Protein AF-A0A3M4A767-F1 (afdb_monomer_lite)

Foldseek 3Di:
DDDDDPVRVVVVVVVVCVVVVLVVVLVVLVVVCVVPDDPVRLVVLVVVLVVLVVQLVVLVVQLVPDDQQDDPPDDLVRCCVPPNPVVSCVSCVSNVVSVVSNVVSVVVSVVSCVVCVSSVVSVVSVVVVVVVVVD

pLDDT: mean 88.37, std 11.32, range [34.31, 97.81]

Sequence (135 aa):
MTEKTKDERAGELRKTIESIEIPLTAIALLGLLDEFYSKDERKALYNDHGVLCRLSKKAHEKLMSTTATVDPNLSWDARERKYGKEAATEHMRPHMEALEEMKTADLKLTEFERDHPLINRILRMKLAVGKLDYE

Organism: NCBI:txid237306

Structure (mmCIF, N/CA/C/O backbone):
data_AF-A0A3M4A767-F1
#
_entry.id   AF-A0A3M4A767-F1
#
loop_
_atom_site.group_PDB
_atom_site.id
_atom_site.type_symbol
_atom_site.label_atom_id
_atom_site.label_alt_id
_atom_site.label_comp_id
_atom_site.label_asym_id
_atom_site.label_entity_id
_atom_site.label_seq_id
_atom_site.pdbx_PDB_ins_code
_atom_site.Cartn_x
_atom_site.Cartn_y
_atom_site.Cartn_z
_atom_site.occupancy
_atom_site.B_iso_or_equiv
_atom_site.auth_seq_id
_atom_site.auth_comp_id
_atom_site.auth_asym_id
_atom_site.auth_atom_id
_atom_site.pdbx_PDB_model_num
ATOM 1 N N . MET A 1 1 ? 14.531 12.566 47.457 1.00 49.84 1 MET A N 1
ATOM 2 C CA . MET A 1 1 ? 13.530 12.514 46.373 1.00 49.84 1 MET A CA 1
ATOM 3 C C . MET A 1 1 ? 13.459 13.894 45.755 1.00 49.84 1 MET A C 1
ATOM 5 O O . MET A 1 1 ? 12.953 14.801 46.397 1.00 49.84 1 MET A O 1
ATOM 9 N N . THR A 1 2 ? 14.054 14.081 44.584 1.00 59.38 2 THR A N 1
ATOM 10 C CA . THR A 1 2 ? 13.909 15.313 43.803 1.00 59.38 2 THR A CA 1
ATOM 11 C C . THR A 1 2 ? 12.470 15.403 43.308 1.00 59.38 2 THR A C 1
ATOM 13 O O . THR A 1 2 ? 11.952 14.450 42.725 1.00 59.38 2 THR A O 1
ATOM 16 N N . GLU A 1 3 ? 11.792 16.513 43.594 1.00 71.25 3 GLU A N 1
ATOM 17 C CA . GLU A 1 3 ? 10.481 16.772 43.009 1.00 71.25 3 GLU A CA 1
ATOM 18 C C . GLU A 1 3 ? 10.625 16.923 41.498 1.00 71.25 3 GLU A C 1
ATOM 20 O O . GLU A 1 3 ? 11.428 17.725 41.024 1.00 71.25 3 GLU A O 1
ATOM 25 N N . LYS A 1 4 ? 9.818 16.165 40.751 1.00 74.12 4 LYS A N 1
ATOM 26 C CA . LYS A 1 4 ? 9.738 16.310 39.299 1.00 74.12 4 LYS A CA 1
ATOM 27 C C . LYS A 1 4 ? 9.325 17.728 38.934 1.00 74.12 4 LYS A C 1
ATOM 29 O O . LYS A 1 4 ? 8.369 18.258 39.522 1.00 74.12 4 LYS A O 1
ATOM 34 N N . THR A 1 5 ? 9.998 18.293 37.941 1.00 85.62 5 THR A N 1
ATOM 35 C CA . THR A 1 5 ? 9.654 19.588 37.354 1.00 85.62 5 THR A CA 1
ATOM 36 C C . THR A 1 5 ? 8.264 19.532 36.712 1.00 85.62 5 THR A C 1
ATOM 38 O O . THR A 1 5 ? 7.716 18.459 36.440 1.00 85.62 5 THR A O 1
ATOM 41 N N . LYS A 1 6 ? 7.649 20.696 36.472 1.00 84.62 6 LYS A N 1
ATOM 42 C CA . LYS A 1 6 ? 6.343 20.758 35.793 1.00 84.62 6 LYS A CA 1
ATOM 43 C C . LYS A 1 6 ? 6.385 20.100 34.410 1.00 84.62 6 LYS A C 1
ATOM 45 O O . LYS A 1 6 ? 5.426 19.423 34.051 1.00 84.62 6 LYS A O 1
ATOM 50 N N . ASP A 1 7 ? 7.498 20.242 33.695 1.00 85.19 7 ASP A N 1
ATOM 51 C CA . ASP A 1 7 ? 7.682 19.673 32.358 1.00 85.19 7 ASP A CA 1
ATOM 52 C C . ASP A 1 7 ? 7.804 18.146 32.396 1.00 85.19 7 ASP A C 1
ATOM 54 O O . ASP A 1 7 ? 7.179 17.460 31.589 1.00 85.19 7 ASP A O 1
ATOM 58 N N . GLU A 1 8 ? 8.511 17.592 33.384 1.00 85.44 8 GLU A N 1
ATOM 59 C CA . GLU A 1 8 ? 8.588 16.138 33.593 1.00 85.44 8 GLU A CA 1
ATOM 60 C C . GLU A 1 8 ? 7.212 15.541 33.918 1.00 85.44 8 GLU A C 1
ATOM 62 O O . GLU A 1 8 ? 6.819 14.528 33.337 1.00 85.44 8 GLU A O 1
ATOM 67 N N . ARG A 1 9 ? 6.432 16.199 34.788 1.00 86.38 9 ARG A N 1
ATOM 68 C CA . ARG A 1 9 ? 5.058 15.769 35.108 1.00 86.38 9 ARG A CA 1
ATOM 69 C C . ARG A 1 9 ? 4.134 15.862 33.890 1.00 86.38 9 ARG A C 1
ATOM 71 O O . ARG A 1 9 ? 3.314 14.972 33.680 1.00 86.38 9 ARG A O 1
ATOM 78 N N . ALA A 1 10 ? 4.264 16.915 33.082 1.00 86.88 10 ALA A N 1
ATOM 79 C CA . ALA A 1 10 ? 3.493 17.072 31.851 1.00 86.88 10 ALA A CA 1
ATOM 80 C C . ALA A 1 10 ? 3.850 15.997 30.808 1.00 86.88 10 ALA A C 1
ATOM 82 O O . ALA A 1 10 ? 2.957 15.482 30.135 1.00 86.88 10 ALA A O 1
ATOM 83 N N . GLY A 1 11 ? 5.130 15.629 30.702 1.00 88.19 11 GLY A N 1
ATOM 84 C CA . GLY A 1 11 ? 5.593 14.544 29.837 1.00 88.19 11 GLY A CA 1
ATOM 85 C C . GLY A 1 11 ? 5.033 13.179 30.246 1.00 88.19 11 GLY A C 1
ATOM 86 O O . GLY A 1 11 ? 4.554 12.431 29.397 1.00 88.19 11 GLY A O 1
ATOM 87 N N . GLU A 1 12 ? 5.017 12.869 31.542 1.00 88.19 12 GLU A N 1
ATOM 88 C CA . GLU A 1 12 ? 4.431 11.621 32.058 1.00 88.19 12 GLU A CA 1
ATOM 89 C C . GLU A 1 12 ? 2.919 11.548 31.858 1.00 88.19 12 GLU A C 1
ATOM 91 O O . GLU A 1 12 ? 2.389 10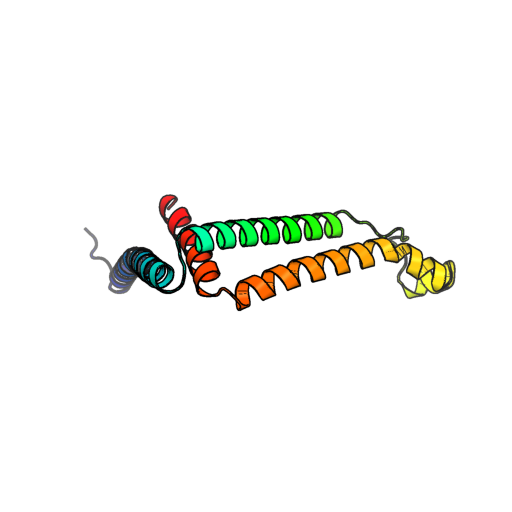.499 31.482 1.00 88.19 12 GLU A O 1
ATOM 96 N N . LEU A 1 13 ? 2.223 12.670 32.055 1.00 88.81 13 LEU A N 1
ATOM 97 C CA . LEU A 1 13 ? 0.791 12.747 31.797 1.00 88.81 13 LEU A CA 1
ATOM 98 C C . LEU A 1 13 ? 0.484 12.487 30.316 1.00 88.81 13 LEU A C 1
ATOM 100 O O . LEU A 1 13 ? -0.416 11.709 30.015 1.00 88.81 13 LEU A O 1
ATOM 104 N N . ARG A 1 14 ? 1.258 13.077 29.394 1.00 88.00 14 ARG A N 1
ATOM 105 C CA . ARG A 1 14 ? 1.111 12.829 27.949 1.00 88.00 14 ARG A CA 1
ATOM 106 C C . ARG A 1 14 ? 1.319 11.363 27.596 1.00 88.00 14 ARG A C 1
ATOM 108 O O . ARG A 1 14 ? 0.447 10.789 26.960 1.00 88.00 14 ARG A O 1
ATOM 115 N N . LYS A 1 15 ? 2.393 10.741 28.090 1.00 86.50 15 LYS A N 1
ATOM 116 C CA . LYS A 1 15 ? 2.646 9.306 27.872 1.00 86.50 15 LYS A CA 1
ATOM 117 C C . LYS A 1 15 ? 1.498 8.431 28.376 1.00 86.50 15 LYS A C 1
ATOM 119 O O . LYS A 1 15 ? 1.130 7.459 27.729 1.00 86.50 15 LYS A O 1
ATOM 124 N N . THR A 1 16 ? 0.923 8.785 29.525 1.00 86.94 16 THR A N 1
ATOM 125 C CA . THR A 1 16 ? -0.217 8.057 30.103 1.00 86.94 16 THR A CA 1
ATOM 126 C C . THR A 1 16 ? -1.488 8.235 29.269 1.00 86.94 16 THR A C 1
ATOM 128 O O . THR A 1 16 ? -2.276 7.307 29.137 1.00 86.94 16 THR A O 1
ATOM 131 N N . ILE A 1 17 ? -1.704 9.418 28.694 1.00 87.12 17 ILE A N 1
ATOM 132 C CA . ILE A 1 17 ? -2.827 9.659 27.780 1.00 87.12 17 ILE A CA 1
ATOM 133 C C . ILE A 1 17 ? -2.633 8.853 26.491 1.00 87.12 17 ILE A C 1
ATOM 135 O O . ILE A 1 17 ? -3.543 8.133 26.088 1.00 87.12 17 ILE A O 1
ATOM 139 N N . GLU A 1 18 ? -1.444 8.910 25.893 1.00 82.75 18 GLU A N 1
ATOM 140 C CA . GLU A 1 18 ? -1.107 8.195 24.655 1.00 82.75 18 GLU A CA 1
ATOM 141 C C . GLU A 1 18 ? -1.249 6.670 24.814 1.00 82.75 18 GLU A C 1
ATOM 143 O O . GLU A 1 18 ? -1.784 6.003 23.924 1.00 82.75 18 GLU A O 1
ATOM 148 N N . SER A 1 19 ? -0.855 6.116 25.969 1.00 83.38 19 SER A N 1
ATOM 149 C CA . SER A 1 19 ? -0.974 4.677 26.247 1.00 83.38 19 SER A CA 1
ATOM 150 C C . SER A 1 19 ? -2.423 4.190 26.365 1.00 83.38 19 SER A C 1
ATOM 152 O O . SER A 1 19 ? -2.689 3.010 26.143 1.00 83.38 19 SER A O 1
ATOM 154 N N . ILE A 1 20 ? -3.369 5.082 26.670 1.00 86.81 20 ILE A N 1
ATOM 155 C CA . ILE A 1 20 ? -4.804 4.774 26.764 1.00 86.81 20 ILE A CA 1
ATOM 156 C C . ILE A 1 20 ? -5.522 5.085 25.442 1.00 86.81 20 ILE A C 1
ATOM 158 O O . ILE A 1 20 ? -6.420 4.347 25.027 1.00 86.81 20 ILE A O 1
ATOM 162 N N . GLU A 1 21 ? -5.125 6.158 24.759 1.00 87.31 21 GLU A N 1
ATOM 163 C CA . GLU A 1 21 ? -5.745 6.626 23.518 1.00 87.31 21 GLU A CA 1
ATOM 164 C C . GLU A 1 21 ? -5.671 5.575 22.403 1.00 87.31 21 GLU A C 1
ATOM 166 O O . GLU A 1 21 ? -6.673 5.316 21.727 1.00 87.31 21 GLU A O 1
ATOM 171 N N . ILE A 1 22 ? -4.508 4.942 22.227 1.00 84.00 22 ILE A N 1
ATOM 172 C CA . ILE A 1 22 ? -4.275 3.959 21.161 1.00 84.00 22 ILE A CA 1
ATOM 173 C C . ILE A 1 22 ? -5.204 2.733 21.314 1.00 84.00 22 ILE A C 1
ATOM 175 O O . ILE A 1 22 ? -5.952 2.444 20.370 1.00 84.00 22 ILE A O 1
ATOM 179 N N . PRO A 1 23 ? -5.253 2.036 22.471 1.00 85.31 23 PRO A N 1
ATOM 180 C CA . PRO A 1 23 ? -6.189 0.932 22.690 1.00 85.31 23 PRO A CA 1
ATOM 181 C C . PRO A 1 23 ? -7.662 1.328 22.553 1.00 85.31 23 PRO A C 1
ATOM 183 O O . PRO A 1 23 ? -8.429 0.603 21.915 1.00 85.31 23 PRO A O 1
ATOM 186 N N . LEU A 1 24 ? -8.073 2.479 23.101 1.00 88.75 24 LEU A N 1
ATOM 187 C CA . LEU A 1 24 ? -9.462 2.942 22.992 1.00 88.75 24 LEU A CA 1
ATOM 188 C C . LEU A 1 24 ? -9.853 3.206 21.538 1.00 88.75 24 LEU A C 1
ATOM 190 O O . LEU A 1 24 ? -10.928 2.796 21.095 1.00 88.75 24 LEU A O 1
ATOM 194 N N . THR A 1 25 ? -8.957 3.826 20.771 1.00 89.12 25 THR 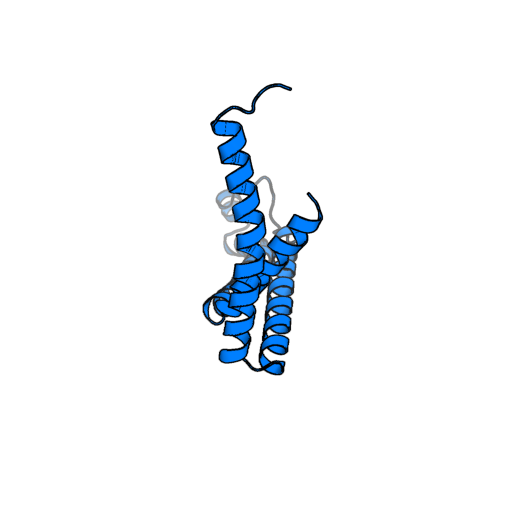A N 1
ATOM 195 C CA . THR A 1 25 ? -9.164 4.057 19.340 1.00 89.12 25 THR A CA 1
ATOM 196 C C . THR A 1 25 ? -9.260 2.735 18.580 1.00 89.12 25 THR A C 1
ATOM 198 O O . THR A 1 25 ? -10.114 2.594 17.705 1.00 89.12 25 THR A O 1
ATOM 201 N N . ALA A 1 26 ? -8.431 1.743 18.919 1.00 88.06 26 ALA A N 1
ATOM 202 C CA . ALA A 1 26 ? -8.499 0.417 18.310 1.00 88.06 26 ALA A CA 1
ATOM 203 C C . ALA A 1 26 ? -9.845 -0.278 18.587 1.00 88.06 26 ALA A C 1
ATOM 205 O O . ALA A 1 26 ? -10.443 -0.825 17.660 1.00 88.06 26 ALA A O 1
ATOM 206 N N . ILE A 1 27 ? -10.355 -0.213 19.822 1.00 89.88 27 ILE A N 1
ATOM 207 C CA . ILE A 1 27 ? -11.663 -0.779 20.196 1.00 89.88 27 ILE A CA 1
ATOM 208 C C . ILE A 1 27 ? -12.798 -0.074 19.444 1.00 89.88 27 ILE A C 1
ATOM 210 O O . ILE A 1 27 ? -13.655 -0.744 18.868 1.00 89.88 27 ILE A O 1
ATOM 214 N N . ALA A 1 28 ? -12.784 1.260 19.387 1.00 92.00 28 ALA A N 1
ATOM 215 C CA . ALA A 1 28 ? -13.787 2.026 18.647 1.00 92.00 28 ALA A CA 1
ATOM 216 C C . ALA A 1 28 ? -13.789 1.671 17.148 1.00 92.00 28 ALA A C 1
ATOM 218 O O . ALA A 1 28 ? -14.849 1.485 16.551 1.00 92.00 28 ALA A O 1
ATOM 219 N N . LEU A 1 29 ? -12.606 1.509 16.543 1.00 93.19 29 LEU A N 1
ATOM 220 C CA . LEU A 1 29 ? -12.475 1.075 15.149 1.00 93.19 29 LEU A CA 1
ATOM 221 C C . LEU A 1 29 ? -13.001 -0.344 14.924 1.00 93.19 29 LEU A C 1
ATOM 223 O O . LEU A 1 29 ? -13.613 -0.595 13.890 1.00 93.19 29 LEU A O 1
ATOM 227 N N . LEU A 1 30 ? -12.783 -1.267 15.864 1.00 90.56 30 LEU A N 1
ATOM 228 C CA . LEU A 1 30 ? -13.334 -2.621 15.778 1.00 90.56 30 LEU A CA 1
ATOM 229 C C . LEU A 1 30 ? -14.865 -2.613 15.804 1.00 90.56 30 LEU A C 1
ATOM 231 O O . LEU A 1 30 ? -15.467 -3.315 14.994 1.00 90.56 30 LEU A O 1
ATOM 235 N N . GLY A 1 31 ? -15.470 -1.777 16.655 1.00 92.88 31 GLY A N 1
ATOM 236 C CA . GLY A 1 31 ? -16.922 -1.586 16.694 1.00 92.88 31 GLY A CA 1
ATOM 237 C C . GLY A 1 31 ? -17.475 -1.056 15.370 1.00 92.88 31 GLY A C 1
ATOM 238 O O . GLY A 1 31 ? -18.367 -1.667 14.793 1.00 92.88 31 GLY A O 1
ATOM 239 N N . LEU A 1 32 ? -16.874 0.003 14.817 1.00 94.06 32 LEU A N 1
ATOM 240 C CA . LEU A 1 32 ? -17.263 0.524 13.497 1.00 94.06 32 LEU A CA 1
ATOM 241 C C . LEU A 1 32 ? -17.110 -0.536 12.400 1.00 94.06 32 LEU A C 1
ATOM 243 O O . LEU A 1 32 ? -17.948 -0.667 11.515 1.00 94.06 32 LEU A O 1
ATOM 247 N N . LEU A 1 33 ? -16.043 -1.330 12.449 1.00 94.50 33 LEU A N 1
ATOM 248 C CA . LEU A 1 33 ? -15.843 -2.403 11.482 1.00 94.50 33 LEU A CA 1
ATOM 249 C C . LEU A 1 33 ? -16.917 -3.491 11.564 1.00 94.50 33 LEU A C 1
ATOM 251 O O . LEU A 1 33 ? -17.212 -4.073 10.527 1.00 94.50 33 LEU A O 1
ATOM 255 N N . ASP A 1 34 ? -17.463 -3.779 12.747 1.00 94.06 34 ASP A N 1
ATOM 256 C CA . ASP A 1 34 ? -18.589 -4.710 12.906 1.00 94.06 34 ASP A CA 1
ATOM 257 C C . ASP A 1 34 ? -19.901 -4.146 12.325 1.00 94.06 34 ASP A C 1
ATOM 259 O O . ASP A 1 34 ? -20.752 -4.923 11.898 1.00 94.06 34 ASP A O 1
ATOM 263 N N . GLU A 1 35 ? -20.062 -2.818 12.275 1.00 94.94 35 GLU A N 1
ATOM 264 C CA . GLU A 1 35 ? -21.238 -2.156 11.685 1.00 94.94 35 GLU A CA 1
ATOM 265 C C . GLU A 1 35 ? -21.202 -2.138 10.152 1.00 94.94 35 GLU A C 1
ATOM 267 O O . GLU A 1 35 ? -22.229 -2.334 9.504 1.00 94.94 35 GLU A O 1
ATOM 272 N N . PHE A 1 36 ? -20.026 -1.894 9.566 1.00 94.69 36 PHE A N 1
ATOM 273 C CA . PHE A 1 36 ? -19.884 -1.709 8.116 1.00 94.69 36 PHE A CA 1
ATOM 274 C C . PHE A 1 36 ? -19.486 -2.974 7.357 1.00 94.69 36 PHE A C 1
ATOM 276 O O . PHE A 1 36 ? -19.619 -3.004 6.135 1.00 94.69 36 PHE A O 1
ATOM 283 N N . TYR A 1 37 ? -18.976 -3.995 8.048 1.00 95.12 37 TYR A N 1
ATOM 284 C CA . TYR A 1 37 ? -18.473 -5.205 7.409 1.00 95.12 37 TYR A CA 1
ATOM 285 C C . TYR A 1 37 ? -18.801 -6.454 8.222 1.00 95.12 37 TYR A C 1
ATOM 287 O O . TYR A 1 37 ? -18.561 -6.541 9.430 1.00 95.12 37 TYR A O 1
ATOM 295 N N . SER A 1 38 ? -19.231 -7.501 7.530 1.00 96.12 38 SER A N 1
ATOM 296 C CA . SER A 1 38 ? -19.294 -8.836 8.113 1.00 96.12 38 SER A CA 1
ATOM 297 C C . SER A 1 38 ? -17.894 -9.363 8.462 1.00 96.12 38 SER A C 1
ATOM 299 O O . SER A 1 38 ? -16.851 -8.891 7.993 1.00 96.12 38 SER A O 1
ATOM 301 N N . LYS A 1 39 ? -17.841 -10.397 9.308 1.00 94.19 39 LYS A N 1
ATOM 302 C CA . LYS A 1 39 ? -16.575 -11.066 9.652 1.00 94.19 39 LYS A CA 1
ATOM 303 C C . LYS A 1 39 ? -15.863 -11.630 8.419 1.00 94.19 39 LYS A C 1
ATOM 305 O O . LYS A 1 39 ? -14.641 -11.505 8.333 1.00 94.19 39 LYS A O 1
ATOM 310 N N . ASP A 1 40 ? -16.612 -12.204 7.484 1.00 95.88 40 ASP A N 1
ATOM 311 C CA . ASP A 1 40 ? -16.051 -12.822 6.283 1.00 95.88 40 ASP A CA 1
ATOM 312 C C . ASP A 1 40 ? -15.531 -11.773 5.295 1.00 95.88 40 ASP A C 1
ATOM 314 O O . ASP A 1 40 ? -14.414 -11.917 4.794 1.00 95.88 40 ASP A O 1
ATOM 318 N N . GLU A 1 41 ? -16.255 -10.664 5.107 1.00 96.19 41 GLU A N 1
ATOM 319 C CA . GLU A 1 41 ? -15.790 -9.535 4.288 1.00 96.19 41 GLU A CA 1
ATOM 320 C C . GLU A 1 41 ? -14.495 -8.941 4.837 1.00 96.19 41 GLU A C 1
ATOM 322 O O . GLU A 1 41 ? -13.535 -8.759 4.092 1.00 96.19 41 GLU A O 1
ATOM 327 N N . ARG A 1 42 ? -14.399 -8.708 6.154 1.00 95.19 42 ARG A N 1
ATOM 328 C CA . ARG A 1 42 ? -13.151 -8.194 6.748 1.00 95.19 42 ARG A CA 1
ATOM 329 C C . ARG A 1 42 ? -11.984 -9.140 6.527 1.00 95.19 42 ARG A C 1
ATOM 331 O O . ARG A 1 42 ? -10.876 -8.688 6.250 1.00 95.19 42 ARG A O 1
ATOM 338 N N . LYS A 1 43 ? -12.213 -10.449 6.653 1.00 95.25 43 LYS A N 1
ATOM 339 C CA . LYS A 1 43 ? -11.174 -11.455 6.414 1.00 95.25 43 LYS A CA 1
ATOM 340 C C . LYS A 1 43 ? -10.701 -11.429 4.959 1.00 95.25 43 LYS A C 1
ATOM 342 O O . LYS A 1 43 ? -9.492 -11.501 4.735 1.00 95.25 43 LYS A O 1
ATOM 347 N N . ALA A 1 44 ? -11.623 -11.295 4.007 1.00 97.25 44 ALA A N 1
ATOM 348 C CA . ALA A 1 44 ? -11.294 -11.136 2.594 1.00 97.25 44 ALA A CA 1
ATOM 349 C C . ALA A 1 44 ? -10.478 -9.855 2.358 1.00 97.25 44 ALA A C 1
ATOM 351 O O . ALA A 1 44 ? -9.362 -9.937 1.855 1.00 97.25 44 ALA A O 1
ATOM 352 N N . LEU A 1 45 ? -10.944 -8.706 2.859 1.00 97.38 45 LEU A N 1
ATOM 353 C CA . LEU A 1 45 ? -10.261 -7.416 2.706 1.00 97.38 45 LEU A CA 1
ATOM 354 C C . LEU A 1 45 ? -8.857 -7.406 3.330 1.00 97.38 45 LEU A C 1
ATOM 356 O O . LEU A 1 45 ? -7.921 -6.863 2.747 1.00 97.38 45 LEU A O 1
ATOM 360 N N . TYR A 1 46 ? -8.662 -8.040 4.491 1.00 95.38 46 TYR A N 1
ATOM 361 C CA . TYR A 1 46 ? -7.323 -8.191 5.072 1.00 95.38 46 TYR A CA 1
ATOM 362 C C . TYR A 1 46 ? -6.400 -9.042 4.199 1.00 95.38 46 TYR A C 1
ATOM 364 O O . TYR A 1 46 ? -5.209 -8.740 4.082 1.00 95.38 46 TYR A O 1
ATOM 372 N N . ASN A 1 47 ? -6.929 -10.110 3.602 1.00 96.62 47 ASN A N 1
ATOM 373 C CA . ASN A 1 47 ? -6.157 -10.947 2.697 1.00 96.62 47 ASN A CA 1
ATOM 374 C C . ASN A 1 47 ? -5.793 -10.188 1.415 1.00 96.62 47 ASN A C 1
ATOM 376 O O . ASN A 1 47 ? -4.627 -10.211 1.020 1.00 96.62 47 ASN A O 1
ATOM 380 N N . ASP A 1 48 ? -6.750 -9.475 0.825 1.00 97.44 48 ASP A N 1
ATOM 381 C CA . ASP A 1 48 ? -6.563 -8.690 -0.396 1.00 97.44 48 ASP A CA 1
ATOM 382 C C . ASP A 1 48 ? -5.518 -7.595 -0.190 1.00 97.44 48 ASP A C 1
ATOM 384 O O . ASP A 1 48 ? -4.549 -7.520 -0.948 1.00 97.44 48 ASP A O 1
ATOM 388 N N . HIS A 1 49 ? -5.617 -6.839 0.908 1.00 96.62 49 HIS A N 1
ATOM 389 C CA . HIS A 1 49 ? -4.584 -5.883 1.303 1.00 96.62 49 HIS A CA 1
ATOM 390 C C . HIS A 1 49 ? -3.208 -6.556 1.418 1.00 96.62 49 HIS A C 1
ATOM 392 O O . HIS A 1 49 ? -2.213 -6.073 0.879 1.00 96.62 49 HIS A O 1
ATOM 398 N N . GLY A 1 50 ? -3.135 -7.712 2.087 1.00 95.38 50 GLY A N 1
ATOM 399 C CA . GLY A 1 50 ? -1.893 -8.470 2.226 1.00 95.38 50 GLY A CA 1
ATOM 400 C C . GLY A 1 50 ? -1.304 -8.925 0.886 1.00 95.38 50 GLY A C 1
ATOM 401 O O . GLY A 1 50 ? -0.082 -8.916 0.719 1.00 95.38 50 GLY A O 1
ATOM 402 N N . VAL A 1 51 ? -2.144 -9.312 -0.077 1.00 97.44 51 VAL A N 1
ATOM 403 C CA . VAL A 1 51 ? -1.724 -9.643 -1.446 1.00 97.44 51 VAL A CA 1
ATOM 404 C C . VAL A 1 51 ? -1.187 -8.400 -2.153 1.00 97.44 51 VAL A C 1
ATOM 406 O O . VAL A 1 51 ? -0.092 -8.465 -2.711 1.00 97.44 51 VAL A O 1
ATOM 409 N N . LEU A 1 52 ? -1.899 -7.273 -2.086 1.00 97.38 52 LEU A N 1
ATOM 410 C CA . LEU A 1 52 ? -1.498 -6.016 -2.723 1.00 97.38 52 LEU A CA 1
ATOM 411 C C . LEU A 1 52 ? -0.158 -5.501 -2.185 1.00 97.38 52 LEU A C 1
ATOM 413 O O . LEU A 1 52 ? 0.728 -5.187 -2.979 1.00 97.38 52 LEU A O 1
ATOM 417 N N . CYS A 1 53 ? 0.060 -5.527 -0.866 1.00 95.50 53 CYS A N 1
ATOM 418 C CA . CYS A 1 53 ? 1.357 -5.170 -0.282 1.00 95.50 53 CYS A CA 1
ATOM 419 C C . CYS A 1 53 ? 2.491 -6.073 -0.786 1.00 95.50 53 CYS A C 1
ATOM 421 O O . CYS A 1 53 ? 3.585 -5.592 -1.079 1.00 95.50 53 CYS A O 1
ATOM 423 N N . ARG A 1 54 ? 2.255 -7.389 -0.901 1.00 97.06 54 ARG A N 1
ATOM 424 C CA . ARG A 1 54 ? 3.263 -8.324 -1.431 1.00 97.06 54 ARG A CA 1
ATOM 425 C C . ARG A 1 54 ? 3.557 -8.072 -2.907 1.00 97.06 54 ARG A C 1
ATOM 427 O O . ARG A 1 54 ? 4.712 -8.183 -3.308 1.00 97.06 54 ARG A O 1
ATOM 434 N N . LEU A 1 55 ? 2.540 -7.745 -3.703 1.00 96.56 55 LEU A N 1
ATOM 435 C CA . LEU A 1 55 ? 2.702 -7.415 -5.119 1.00 96.56 55 LEU A CA 1
ATOM 436 C C . LEU A 1 55 ? 3.502 -6.124 -5.306 1.00 96.56 55 LEU A C 1
ATOM 438 O O . LEU A 1 55 ? 4.472 -6.142 -6.058 1.00 96.56 55 LEU A O 1
ATOM 442 N N . SER A 1 56 ? 3.147 -5.057 -4.584 1.00 95.69 56 SER A N 1
ATOM 443 C CA . SER A 1 56 ? 3.892 -3.790 -4.575 1.00 95.69 56 SER A CA 1
ATOM 444 C C . SER A 1 56 ? 5.354 -4.016 -4.174 1.00 95.69 56 SER A C 1
ATOM 446 O O . SER A 1 56 ? 6.267 -3.681 -4.930 1.00 95.69 56 SER A O 1
ATOM 448 N N . LYS A 1 57 ? 5.598 -4.727 -3.062 1.00 96.19 57 LYS A N 1
ATOM 449 C CA . LYS A 1 57 ? 6.957 -5.070 -2.616 1.00 96.19 57 LYS A CA 1
ATOM 450 C C . LYS A 1 57 ? 7.742 -5.845 -3.678 1.00 96.19 57 LYS A C 1
ATOM 452 O O . LYS A 1 57 ? 8.877 -5.488 -3.974 1.00 96.19 57 LYS A O 1
ATOM 457 N N . LYS A 1 58 ? 7.144 -6.880 -4.275 1.00 97.19 58 LYS A N 1
ATOM 458 C CA . LYS A 1 58 ? 7.797 -7.690 -5.314 1.00 97.19 58 LYS A CA 1
ATOM 459 C C . LYS A 1 58 ? 8.110 -6.867 -6.567 1.00 97.19 58 LYS A C 1
ATOM 461 O O . LYS A 1 58 ? 9.167 -7.053 -7.163 1.00 97.19 58 LYS A O 1
ATOM 466 N N . ALA A 1 59 ? 7.209 -5.975 -6.976 1.00 95.94 59 ALA A N 1
ATOM 467 C CA . ALA A 1 59 ? 7.427 -5.101 -8.125 1.00 95.94 59 ALA A CA 1
ATOM 468 C C . ALA A 1 59 ? 8.546 -4.083 -7.851 1.00 95.94 59 ALA A C 1
ATOM 470 O O . ALA A 1 59 ? 9.398 -3.863 -8.709 1.00 95.94 59 ALA A O 1
ATOM 471 N N . HIS A 1 60 ? 8.612 -3.545 -6.631 1.00 95.31 60 HIS A N 1
ATOM 472 C CA . HIS A 1 60 ? 9.717 -2.696 -6.194 1.00 95.31 60 HIS A CA 1
ATOM 473 C C . HIS A 1 60 ? 11.057 -3.451 -6.180 1.00 95.31 60 HIS A C 1
ATOM 475 O O . HIS A 1 60 ? 12.037 -2.978 -6.748 1.00 95.31 60 HIS A O 1
ATOM 481 N N . GLU A 1 61 ? 11.107 -4.656 -5.605 1.00 96.69 61 GLU A N 1
ATOM 482 C CA . GLU A 1 61 ? 12.306 -5.512 -5.622 1.00 96.69 61 GLU A CA 1
ATOM 483 C C . GLU A 1 61 ? 12.746 -5.851 -7.056 1.00 96.69 61 GLU A C 1
ATOM 485 O O . GLU A 1 61 ? 13.942 -5.841 -7.365 1.00 96.69 61 GLU A O 1
ATOM 490 N N . LYS A 1 62 ? 11.788 -6.098 -7.960 1.00 95.31 62 LYS A N 1
ATOM 491 C CA . LYS A 1 62 ? 12.061 -6.294 -9.388 1.00 95.31 62 LYS A CA 1
ATOM 492 C C . LYS A 1 62 ? 12.661 -5.035 -10.012 1.00 95.31 62 LYS A C 1
ATOM 494 O O . LYS A 1 62 ? 13.682 -5.146 -10.680 1.00 95.31 62 LYS A O 1
ATOM 499 N N . LEU A 1 63 ? 12.089 -3.855 -9.779 1.00 94.12 63 LEU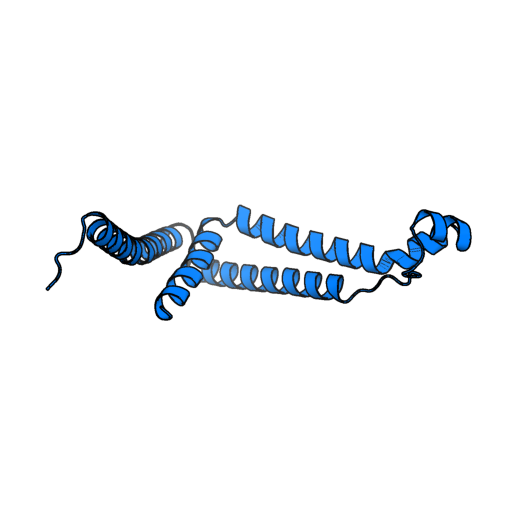 A N 1
ATOM 500 C CA . LEU A 1 63 ? 12.643 -2.593 -10.278 1.00 94.12 63 LEU A CA 1
ATOM 501 C C . LEU A 1 63 ? 14.080 -2.375 -9.785 1.00 94.12 63 LEU A C 1
ATOM 503 O O . LEU A 1 63 ? 14.964 -2.104 -10.590 1.00 94.12 63 LEU A O 1
ATOM 507 N N . MET A 1 64 ? 14.330 -2.574 -8.489 1.00 93.12 64 MET A N 1
ATOM 508 C CA . MET A 1 64 ? 15.652 -2.373 -7.882 1.00 93.12 64 MET A CA 1
ATOM 509 C C . MET A 1 64 ? 16.709 -3.369 -8.380 1.00 93.12 64 MET A C 1
ATOM 511 O O . MET A 1 64 ? 17.894 -3.044 -8.404 1.00 93.12 64 MET A O 1
ATOM 515 N N . SER A 1 65 ? 16.298 -4.576 -8.776 1.00 91.88 65 SER A N 1
ATOM 516 C CA . SER A 1 65 ? 17.191 -5.598 -9.344 1.00 91.88 65 SER A CA 1
ATOM 517 C C . SER A 1 65 ? 17.303 -5.541 -10.871 1.00 91.88 65 SER A C 1
ATOM 519 O O . SER A 1 65 ? 18.208 -6.154 -11.438 1.00 91.88 65 SER A O 1
ATOM 521 N N . THR A 1 66 ? 16.422 -4.804 -11.552 1.00 90.44 66 THR A N 1
ATOM 522 C CA . THR A 1 66 ? 16.434 -4.683 -13.013 1.00 90.44 66 THR A CA 1
ATOM 523 C C . THR A 1 66 ? 17.448 -3.632 -13.440 1.00 90.44 66 THR A C 1
ATOM 525 O O . THR A 1 66 ? 17.210 -2.429 -13.365 1.00 90.44 66 THR A O 1
ATOM 528 N N . THR A 1 67 ? 18.587 -4.084 -13.952 1.00 81.12 67 THR A N 1
ATOM 529 C CA . THR A 1 67 ? 19.574 -3.202 -14.574 1.00 81.12 67 THR A CA 1
ATOM 530 C C . THR A 1 67 ? 19.236 -2.990 -16.044 1.00 81.12 67 THR A C 1
ATOM 532 O O . THR A 1 67 ? 19.139 -3.955 -16.805 1.00 81.12 67 THR A O 1
ATOM 535 N N . ALA A 1 68 ? 19.109 -1.733 -16.467 1.00 78.19 68 ALA A N 1
ATOM 536 C CA . ALA A 1 68 ? 19.097 -1.400 -17.887 1.00 78.19 68 ALA A CA 1
ATOM 537 C C . ALA A 1 68 ? 20.403 -1.882 -18.547 1.00 78.19 68 ALA A C 1
ATOM 539 O O . ALA A 1 68 ? 21.476 -1.802 -17.943 1.00 78.19 68 ALA A O 1
ATOM 540 N N . THR A 1 69 ? 20.334 -2.363 -19.788 1.00 78.75 69 THR A N 1
ATOM 541 C CA . THR A 1 69 ? 21.501 -2.858 -20.542 1.00 78.75 69 THR A CA 1
ATOM 542 C C . THR A 1 69 ? 22.268 -1.687 -21.150 1.00 78.75 69 THR A C 1
ATOM 544 O O . THR A 1 69 ? 22.451 -1.576 -22.358 1.00 78.75 69 THR A O 1
ATOM 547 N N . VAL A 1 70 ? 22.652 -0.740 -20.303 1.00 78.88 70 VAL A N 1
ATOM 548 C CA . VAL A 1 70 ? 23.228 0.534 -20.713 1.00 78.88 70 VAL A CA 1
ATOM 549 C C . VAL A 1 70 ? 24.674 0.645 -20.268 1.00 78.88 70 VAL A C 1
ATOM 551 O O . VAL A 1 70 ? 25.052 0.157 -19.210 1.00 78.88 70 VAL A O 1
ATOM 554 N N . ASP A 1 71 ? 25.477 1.345 -21.065 1.00 80.19 71 ASP A N 1
ATOM 555 C CA . ASP A 1 71 ? 26.828 1.731 -20.668 1.00 80.19 71 ASP A CA 1
ATOM 556 C C . ASP A 1 71 ? 26.726 2.747 -19.509 1.00 80.19 71 ASP A C 1
ATOM 558 O O . ASP A 1 71 ? 26.198 3.853 -19.719 1.00 80.19 71 ASP A O 1
ATOM 562 N N . PRO A 1 72 ? 27.155 2.390 -18.282 1.00 75.88 72 PRO A N 1
ATOM 563 C CA . PRO A 1 72 ? 26.930 3.208 -17.091 1.00 75.88 72 PRO A CA 1
ATOM 564 C C . PRO A 1 72 ? 27.664 4.552 -17.159 1.00 75.88 72 PRO A C 1
ATOM 566 O O . PRO A 1 72 ? 27.244 5.503 -16.506 1.00 75.88 72 PRO A O 1
ATOM 569 N N . ASN A 1 73 ? 28.699 4.660 -17.997 1.00 83.81 73 ASN A N 1
ATOM 570 C CA . ASN A 1 73 ? 29.519 5.864 -18.135 1.00 83.81 73 ASN A CA 1
ATOM 571 C C . ASN A 1 73 ? 29.019 6.828 -19.221 1.00 83.81 73 ASN A C 1
ATOM 573 O O . ASN A 1 73 ? 29.592 7.902 -19.402 1.00 83.81 73 ASN A O 1
ATOM 577 N N . LEU A 1 74 ? 27.971 6.461 -19.964 1.00 84.31 74 LEU A N 1
ATOM 578 C CA . LEU A 1 74 ? 27.402 7.302 -21.014 1.00 84.31 74 LEU A CA 1
ATOM 579 C C . LEU A 1 74 ? 26.080 7.917 -20.559 1.00 84.31 74 LEU A C 1
ATOM 581 O O . LEU A 1 74 ? 25.187 7.209 -20.098 1.00 84.31 74 LEU A O 1
ATOM 585 N N . SER A 1 75 ? 25.931 9.229 -20.752 1.00 86.12 75 SER A N 1
ATOM 586 C CA . SER A 1 75 ? 24.638 9.909 -20.629 1.00 86.12 75 SER A CA 1
ATOM 587 C C . SER A 1 75 ? 23.663 9.452 -21.722 1.00 86.12 75 SER A C 1
ATOM 589 O O . SER A 1 75 ? 24.071 8.856 -22.720 1.00 86.12 75 SER A O 1
ATOM 591 N N . TRP A 1 76 ? 22.370 9.751 -21.558 1.00 83.19 76 TRP A N 1
ATOM 592 C CA . TRP A 1 76 ? 21.338 9.437 -22.556 1.00 83.19 76 TRP A CA 1
ATOM 593 C C . TRP A 1 76 ? 21.701 9.956 -23.959 1.00 83.19 76 TRP A C 1
ATOM 595 O O . TRP A 1 76 ? 21.790 9.164 -24.894 1.00 83.19 76 TRP A O 1
ATOM 605 N N . ASP A 1 77 ? 22.050 11.238 -24.083 1.00 88.31 77 ASP A N 1
ATOM 606 C CA . ASP A 1 77 ? 22.436 11.849 -25.365 1.00 88.31 77 ASP A CA 1
ATOM 607 C C . ASP A 1 77 ? 23.677 11.191 -25.986 1.00 88.31 77 ASP A C 1
ATOM 609 O O . ASP A 1 77 ? 23.783 11.046 -27.205 1.00 88.31 77 ASP A O 1
ATOM 613 N N . ALA A 1 78 ? 24.640 10.771 -25.158 1.00 89.06 78 ALA A N 1
ATOM 614 C CA . ALA A 1 78 ? 25.827 10.067 -25.632 1.00 89.06 78 ALA A CA 1
ATOM 615 C C . ALA A 1 78 ? 25.492 8.646 -26.118 1.00 89.06 78 ALA A C 1
ATOM 617 O O . ALA A 1 78 ? 26.095 8.168 -27.080 1.00 89.06 78 ALA A O 1
ATOM 618 N N . ARG A 1 79 ? 24.508 7.983 -25.497 1.00 85.56 79 ARG A N 1
ATOM 619 C CA . ARG A 1 79 ? 23.992 6.679 -25.944 1.00 85.56 79 ARG A CA 1
ATOM 620 C C . ARG A 1 79 ? 23.228 6.807 -27.255 1.00 85.56 79 ARG A C 1
ATOM 622 O O . ARG A 1 79 ? 23.486 6.010 -28.152 1.00 85.56 79 ARG A O 1
ATOM 629 N N . GLU A 1 80 ? 22.366 7.813 -27.398 1.00 90.88 80 GLU A N 1
ATOM 630 C CA . GLU A 1 80 ? 21.647 8.062 -28.655 1.00 90.88 80 GLU A CA 1
ATOM 631 C C . GLU A 1 80 ? 22.617 8.329 -29.811 1.00 90.88 80 GLU A C 1
ATOM 633 O O . GLU A 1 80 ? 22.453 7.762 -30.888 1.00 90.88 80 GLU A O 1
ATOM 638 N N . ARG A 1 81 ? 23.676 9.122 -29.589 1.00 90.94 81 ARG A N 1
ATOM 639 C CA . ARG A 1 81 ? 24.708 9.363 -30.615 1.00 90.94 81 ARG A CA 1
ATOM 640 C C . ARG A 1 81 ? 25.523 8.114 -30.961 1.00 90.94 81 ARG A C 1
ATOM 642 O O . ARG A 1 81 ? 25.942 7.981 -32.104 1.00 90.94 81 ARG A O 1
ATOM 649 N N . LYS A 1 82 ? 25.782 7.229 -29.991 1.00 90.44 82 LYS A N 1
ATOM 650 C CA . LYS A 1 82 ? 26.626 6.034 -30.177 1.00 90.44 82 LYS A CA 1
ATOM 651 C C . LYS A 1 82 ? 25.874 4.860 -30.803 1.00 90.44 82 LYS A C 1
ATOM 653 O O . LYS A 1 82 ? 26.424 4.187 -31.666 1.00 90.44 82 LYS A O 1
ATOM 658 N N . TYR A 1 83 ? 24.655 4.595 -30.342 1.00 86.75 83 TYR A N 1
ATOM 659 C CA . TYR A 1 83 ? 23.886 3.400 -30.706 1.00 86.75 83 TYR A CA 1
ATOM 660 C C . TYR A 1 83 ? 22.669 3.711 -31.585 1.00 86.75 83 TYR A C 1
ATOM 662 O O . TYR A 1 83 ? 22.064 2.794 -32.132 1.00 86.75 83 TYR A O 1
ATOM 670 N N . GLY A 1 84 ? 22.305 4.986 -31.731 1.00 90.31 84 GLY A N 1
ATOM 671 C CA . GLY A 1 84 ? 21.026 5.392 -32.298 1.00 90.31 84 GLY A CA 1
ATOM 672 C C . GLY A 1 84 ? 19.918 5.399 -31.243 1.00 90.31 84 GLY A C 1
ATOM 673 O O . GLY A 1 84 ? 19.976 4.695 -30.232 1.00 90.31 84 GLY A O 1
ATOM 674 N N . LYS A 1 85 ? 18.893 6.220 -31.486 1.00 90.50 85 LYS A N 1
ATOM 675 C CA . LYS A 1 85 ? 17.770 6.420 -30.561 1.00 90.50 85 LYS A CA 1
ATOM 676 C C . LYS A 1 85 ? 17.032 5.117 -30.245 1.00 90.50 85 LYS A C 1
ATOM 678 O O . LYS A 1 85 ? 16.799 4.816 -29.083 1.00 90.50 85 LYS A O 1
ATOM 683 N N . GLU A 1 86 ? 16.725 4.329 -31.270 1.00 89.19 86 GLU A N 1
ATOM 684 C CA . GLU A 1 86 ? 15.962 3.080 -31.144 1.00 89.19 86 GLU A CA 1
ATOM 685 C C . GLU A 1 86 ? 16.681 2.056 -30.254 1.00 89.19 86 GLU A C 1
ATOM 687 O O . GLU A 1 86 ? 16.098 1.551 -29.297 1.00 89.19 86 GLU A O 1
ATOM 692 N N . ALA A 1 87 ? 17.976 1.821 -30.485 1.00 87.06 87 ALA A N 1
ATOM 693 C CA . ALA A 1 87 ? 18.762 0.901 -29.665 1.00 87.06 87 ALA A CA 1
ATOM 694 C C . ALA A 1 87 ? 18.966 1.419 -28.228 1.00 87.06 87 ALA A C 1
ATOM 696 O O . ALA A 1 87 ? 18.914 0.643 -27.274 1.00 87.06 87 ALA A O 1
ATOM 697 N N . ALA A 1 88 ? 19.157 2.732 -28.043 1.00 85.94 88 ALA A N 1
ATOM 698 C CA . ALA A 1 88 ? 19.261 3.333 -26.712 1.00 85.94 88 ALA A CA 1
ATOM 699 C C . ALA A 1 88 ? 17.958 3.186 -25.901 1.00 85.94 88 ALA A C 1
ATOM 701 O O . ALA A 1 88 ? 18.015 2.934 -24.694 1.00 85.94 88 ALA A O 1
ATOM 702 N N . THR A 1 89 ? 16.798 3.294 -26.556 1.00 87.69 89 THR A N 1
ATOM 703 C CA . THR A 1 89 ? 15.488 3.023 -25.949 1.00 87.69 89 THR A CA 1
ATOM 704 C C . THR A 1 89 ? 15.326 1.551 -25.589 1.00 87.69 89 THR A C 1
ATOM 706 O O . THR A 1 89 ? 14.961 1.256 -24.451 1.00 87.69 89 THR A O 1
ATOM 709 N N . GLU A 1 90 ? 15.671 0.625 -26.485 1.00 90.06 90 GLU A N 1
ATOM 710 C CA . GLU A 1 90 ? 15.592 -0.815 -26.204 1.00 90.06 90 GLU A CA 1
ATOM 711 C C . GLU A 1 90 ? 16.466 -1.239 -25.017 1.00 90.06 90 GLU A C 1
ATOM 713 O O . GLU A 1 90 ? 16.041 -2.041 -24.187 1.00 90.06 90 GLU A O 1
ATOM 718 N N . HIS A 1 91 ? 17.648 -0.642 -24.851 1.00 88.69 91 HIS A N 1
ATOM 719 C CA . HIS A 1 91 ? 18.501 -0.897 -23.686 1.00 88.69 91 HIS A CA 1
ATOM 720 C C . HIS A 1 91 ? 17.867 -0.465 -22.351 1.00 88.69 91 HIS A C 1
ATOM 722 O O . HIS A 1 91 ? 18.180 -1.040 -21.305 1.00 88.69 91 HIS A O 1
ATOM 728 N N . MET A 1 92 ? 16.997 0.549 -22.366 1.00 89.56 92 MET A N 1
ATOM 729 C CA . MET A 1 92 ? 16.289 1.045 -21.180 1.00 89.56 92 MET A CA 1
ATOM 730 C C . MET A 1 92 ? 14.937 0.351 -20.962 1.00 89.56 92 MET A C 1
ATOM 732 O O . MET A 1 92 ? 14.416 0.361 -19.844 1.00 89.56 92 MET A O 1
ATOM 736 N N . ARG A 1 93 ? 14.382 -0.277 -22.005 1.00 90.88 93 ARG A N 1
ATOM 737 C CA . ARG A 1 93 ? 13.052 -0.894 -21.997 1.00 90.88 93 ARG A CA 1
ATOM 738 C C . ARG A 1 93 ? 12.805 -1.814 -20.790 1.00 90.88 93 ARG A C 1
ATOM 740 O O . ARG A 1 93 ? 11.779 -1.609 -20.147 1.00 90.88 93 ARG A O 1
ATOM 747 N N . PRO A 1 94 ? 13.718 -2.720 -20.379 1.00 91.19 94 PRO A N 1
ATOM 748 C CA . PRO A 1 94 ? 13.476 -3.579 -19.216 1.00 91.19 94 PRO A CA 1
ATOM 749 C C . PRO A 1 94 ? 13.243 -2.795 -17.918 1.00 91.19 94 PRO A C 1
ATOM 751 O O . PRO A 1 94 ? 12.363 -3.129 -17.128 1.00 91.19 94 PRO A O 1
ATOM 754 N N . HIS A 1 95 ? 14.007 -1.719 -17.704 1.00 91.56 95 HIS A N 1
ATOM 755 C CA . HIS A 1 95 ? 13.850 -0.867 -16.527 1.00 91.56 95 HIS A CA 1
ATOM 756 C C . HIS A 1 95 ? 12.541 -0.065 -16.587 1.00 91.56 95 HIS A C 1
ATOM 758 O O . HIS A 1 95 ? 11.867 0.093 -15.571 1.00 91.56 95 HIS A O 1
ATOM 764 N N . MET A 1 96 ? 12.144 0.414 -17.772 1.00 91.88 96 MET A N 1
ATOM 765 C CA . MET A 1 96 ? 10.852 1.089 -17.959 1.00 91.88 96 MET A CA 1
ATOM 766 C C . MET A 1 96 ? 9.667 0.152 -17.706 1.00 91.88 96 MET A C 1
ATOM 768 O O . MET A 1 96 ? 8.720 0.550 -17.033 1.00 91.88 96 MET A O 1
ATOM 772 N N . GLU A 1 97 ? 9.733 -1.087 -18.191 1.00 94.50 97 GLU A N 1
ATOM 773 C CA . GLU A 1 97 ? 8.710 -2.112 -17.951 1.00 94.50 97 GLU A CA 1
ATOM 774 C C . GLU A 1 97 ? 8.589 -2.436 -16.456 1.00 94.50 97 GLU A C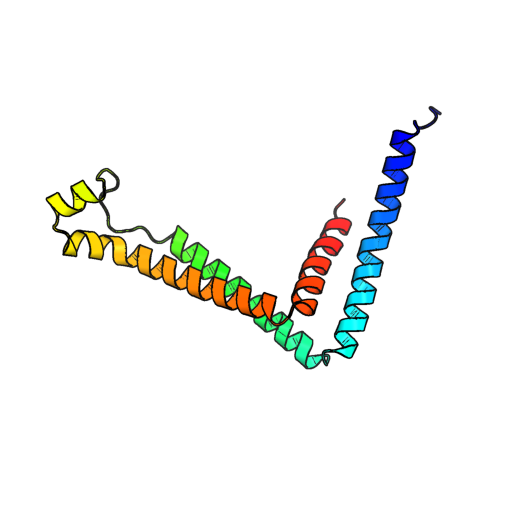 1
ATOM 776 O O . GLU A 1 97 ? 7.486 -2.424 -15.910 1.00 94.50 97 GLU A O 1
ATOM 781 N N . ALA A 1 98 ? 9.713 -2.636 -15.758 1.00 94.62 98 ALA A N 1
ATOM 782 C CA . ALA A 1 98 ? 9.708 -2.871 -14.313 1.00 94.62 98 ALA A CA 1
ATOM 783 C C . ALA A 1 98 ? 9.147 -1.674 -13.520 1.00 94.62 98 ALA A C 1
ATOM 785 O O . AL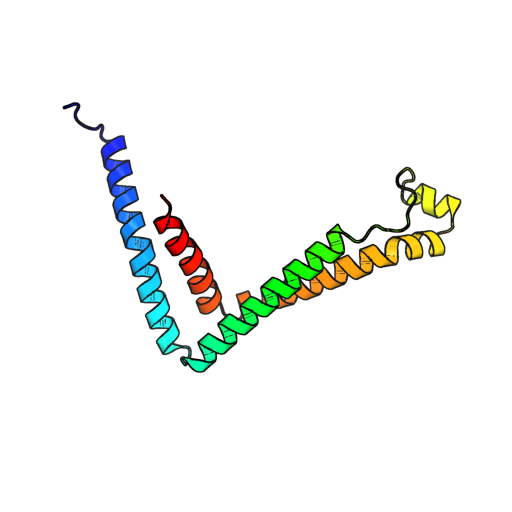A A 1 98 ? 8.434 -1.861 -12.532 1.00 94.62 98 ALA A O 1
ATOM 786 N N . LEU A 1 99 ? 9.432 -0.444 -13.961 1.00 94.62 99 LEU A N 1
ATOM 787 C CA . LEU A 1 99 ? 8.893 0.769 -13.344 1.00 94.62 99 LEU A CA 1
ATOM 788 C C . LEU A 1 99 ? 7.374 0.866 -13.528 1.00 94.62 99 LEU A C 1
ATOM 790 O O . LEU A 1 99 ? 6.665 1.243 -12.596 1.00 94.62 99 LEU A O 1
ATOM 794 N N . GLU A 1 100 ? 6.868 0.529 -14.712 1.00 96.56 100 GLU A N 1
ATOM 795 C CA . GLU A 1 100 ? 5.433 0.569 -14.995 1.00 96.56 100 GLU A CA 1
ATOM 796 C C . GLU A 1 100 ? 4.664 -0.519 -14.232 1.00 96.56 100 GLU A C 1
ATOM 798 O O . GLU A 1 100 ? 3.579 -0.268 -13.698 1.00 96.56 100 GLU A O 1
ATOM 803 N N . GLU A 1 101 ? 5.259 -1.704 -14.083 1.00 95.62 101 GLU A N 1
ATOM 804 C CA . GLU A 1 101 ? 4.730 -2.752 -13.208 1.00 95.62 101 GLU A CA 1
ATOM 805 C C . GLU A 1 101 ? 4.645 -2.291 -11.745 1.00 95.62 101 GLU A C 1
ATOM 807 O O . GLU A 1 101 ? 3.619 -2.519 -11.097 1.00 95.62 101 GLU A O 1
ATOM 812 N N . MET A 1 102 ? 5.678 -1.609 -11.229 1.00 96.75 102 MET A N 1
ATOM 813 C CA . MET A 1 102 ? 5.667 -1.048 -9.871 1.00 96.75 102 MET A CA 1
ATOM 814 C C . MET A 1 102 ? 4.543 -0.026 -9.705 1.00 96.75 102 MET A C 1
ATOM 816 O O . MET A 1 102 ? 3.735 -0.155 -8.787 1.00 96.75 102 MET A O 1
ATOM 820 N N . LYS A 1 103 ? 4.431 0.940 -10.625 1.00 96.94 103 LYS A N 1
ATOM 821 C CA . LYS A 1 103 ? 3.358 1.947 -10.592 1.00 96.94 103 LYS A CA 1
ATOM 822 C C . LYS A 1 103 ? 1.975 1.312 -10.612 1.00 96.94 103 LYS A C 1
ATOM 824 O O . LYS A 1 103 ? 1.100 1.731 -9.863 1.00 96.94 103 LYS A O 1
ATOM 829 N N . THR A 1 104 ? 1.779 0.293 -11.445 1.00 97.62 104 THR A N 1
ATOM 830 C CA . THR A 1 104 ? 0.498 -0.415 -11.539 1.00 97.62 104 THR A CA 1
ATOM 831 C C . THR A 1 104 ? 0.166 -1.140 -10.232 1.00 97.62 104 THR A C 1
ATOM 833 O O . THR A 1 104 ? -0.987 -1.132 -9.799 1.00 97.62 104 THR A O 1
ATOM 836 N N . ALA A 1 105 ? 1.154 -1.769 -9.590 1.00 96.50 105 ALA A N 1
ATOM 837 C CA . ALA A 1 105 ? 0.959 -2.435 -8.304 1.00 96.50 105 ALA A CA 1
ATOM 838 C C . ALA A 1 105 ? 0.632 -1.433 -7.181 1.00 96.50 105 ALA A C 1
ATOM 840 O O . ALA A 1 105 ? -0.308 -1.660 -6.416 1.00 96.50 105 ALA A O 1
ATOM 841 N N . ASP A 1 106 ? 1.352 -0.313 -7.125 1.00 95.75 106 ASP A N 1
ATOM 842 C CA . ASP A 1 106 ? 1.144 0.744 -6.131 1.00 95.75 106 ASP A CA 1
ATOM 843 C C . ASP A 1 106 ? -0.188 1.471 -6.323 1.00 95.75 106 ASP A C 1
ATOM 845 O O . ASP A 1 106 ? -0.858 1.803 -5.342 1.00 95.75 106 ASP A O 1
ATOM 849 N N . LEU A 1 107 ? -0.613 1.676 -7.574 1.00 97.81 107 LEU A N 1
ATOM 850 C CA . LEU A 1 107 ? -1.917 2.254 -7.881 1.00 97.81 107 LEU A CA 1
ATOM 851 C C . LEU A 1 107 ? -3.037 1.381 -7.314 1.00 97.81 107 LEU A C 1
ATOM 853 O O . LEU A 1 107 ? -3.894 1.894 -6.603 1.00 97.81 107 LEU A O 1
ATOM 857 N N . LYS A 1 108 ? -2.988 0.062 -7.538 1.00 97.12 108 LYS A N 1
ATOM 858 C CA . LYS A 1 108 ? -3.990 -0.870 -6.993 1.00 97.12 108 LYS A CA 1
ATOM 859 C C . LYS A 1 108 ? -4.024 -0.863 -5.467 1.00 97.12 108 LYS A C 1
ATOM 861 O O . LYS A 1 108 ? -5.099 -0.925 -4.878 1.00 97.12 108 LYS A O 1
ATOM 866 N N . LEU A 1 109 ? -2.858 -0.790 -4.820 1.00 97.25 109 LEU A N 1
ATOM 867 C CA . LEU A 1 109 ? -2.787 -0.671 -3.363 1.00 97.25 109 LEU A CA 1
ATOM 868 C C . LEU A 1 109 ? -3.404 0.653 -2.888 1.00 97.25 109 LEU A C 1
ATOM 870 O O . LEU A 1 109 ? -4.192 0.660 -1.948 1.00 97.25 109 LEU A O 1
ATOM 874 N N . THR A 1 110 ? -3.106 1.756 -3.573 1.00 96.62 110 THR A N 1
ATOM 875 C CA . THR A 1 110 ? -3.648 3.085 -3.253 1.00 96.62 110 THR A CA 1
ATOM 876 C C . THR A 1 110 ? -5.164 3.143 -3.446 1.00 96.62 110 THR A C 1
ATOM 878 O O . THR A 1 110 ? -5.869 3.715 -2.616 1.00 96.62 110 THR A O 1
ATOM 881 N N . GLU A 1 111 ? -5.682 2.541 -4.516 1.00 97.81 111 GLU A N 1
ATOM 882 C CA . GLU A 1 111 ? -7.121 2.424 -4.769 1.00 97.81 111 GLU A CA 1
ATOM 883 C C . GLU A 1 111 ? -7.807 1.615 -3.668 1.00 97.81 111 GLU A C 1
ATOM 885 O O . GLU A 1 111 ? -8.785 2.087 -3.095 1.00 97.81 111 GLU A O 1
ATOM 890 N N . PHE A 1 112 ? -7.238 0.471 -3.277 1.00 97.62 112 PHE A N 1
ATOM 891 C CA . PHE A 1 112 ? -7.739 -0.301 -2.140 1.00 97.62 112 PHE A CA 1
ATOM 892 C C . PHE A 1 112 ? -7.753 0.527 -0.844 1.00 97.62 112 PHE A C 1
ATOM 894 O O . PHE A 1 112 ? -8.741 0.529 -0.109 1.00 97.62 112 PHE A O 1
ATOM 901 N N . GLU A 1 113 ? -6.667 1.246 -0.547 1.00 95.75 113 GLU A N 1
ATOM 902 C CA . GLU A 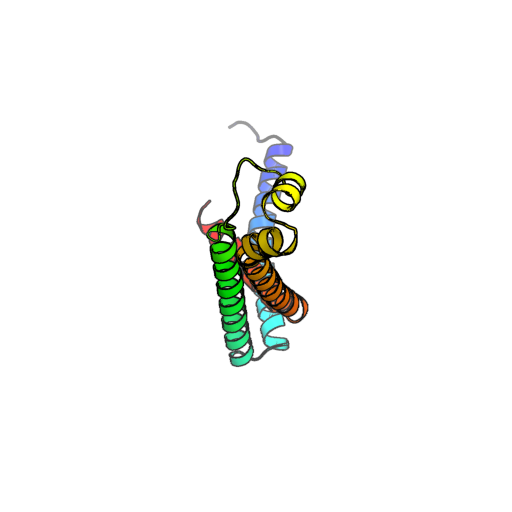1 113 ? -6.565 2.077 0.656 1.00 95.75 113 GLU A CA 1
ATOM 903 C C . GLU A 1 113 ? -7.575 3.231 0.674 1.00 95.75 113 GLU A C 1
ATOM 905 O O . GLU A 1 113 ? -8.063 3.599 1.748 1.00 95.75 113 GLU A O 1
ATOM 910 N N . ARG A 1 114 ? -7.886 3.790 -0.500 1.00 96.81 114 ARG A N 1
ATOM 911 C CA . ARG A 1 114 ? -8.907 4.826 -0.682 1.00 96.81 114 ARG A CA 1
ATOM 912 C C . ARG A 1 114 ? -10.311 4.264 -0.481 1.00 96.81 114 ARG A C 1
ATOM 914 O O . ARG A 1 114 ? -11.121 4.909 0.181 1.00 96.81 114 ARG A O 1
ATOM 921 N N . ASP A 1 115 ? -10.586 3.090 -1.036 1.00 96.69 115 ASP A N 1
ATOM 922 C CA . ASP A 1 115 ? -11.922 2.494 -1.043 1.00 96.69 115 ASP A CA 1
ATOM 923 C C . ASP A 1 115 ? -12.264 1.844 0.317 1.00 96.69 115 ASP A C 1
ATOM 925 O O . ASP A 1 115 ? -13.433 1.774 0.703 1.00 96.69 115 ASP A O 1
ATOM 929 N N . HIS A 1 116 ? -11.252 1.453 1.105 1.00 96.38 116 HIS A N 1
ATOM 930 C CA . HIS A 1 116 ? -11.421 0.810 2.415 1.00 96.38 116 HIS A CA 1
ATOM 931 C C . HIS A 1 116 ? -10.692 1.543 3.562 1.00 96.38 116 HIS A C 1
ATOM 933 O O . HIS A 1 116 ? -9.827 0.967 4.238 1.00 96.38 116 HIS A O 1
ATOM 939 N N . PRO A 1 117 ? -11.069 2.798 3.878 1.00 94.56 117 PRO A N 1
ATOM 940 C CA . PRO A 1 117 ? -10.348 3.626 4.845 1.00 94.56 117 PRO A CA 1
ATOM 941 C C . PRO A 1 117 ? -10.368 3.059 6.274 1.00 94.56 117 PRO A C 1
ATOM 943 O O . PRO A 1 117 ? -9.373 3.161 6.993 1.00 94.56 117 PRO A O 1
ATOM 946 N N . LEU A 1 118 ? -11.469 2.420 6.695 1.00 94.50 118 LEU A N 1
ATOM 947 C CA . LEU A 1 118 ? -11.570 1.787 8.019 1.00 94.50 118 LEU A CA 1
ATOM 948 C C . LEU A 1 118 ? -10.650 0.563 8.146 1.00 94.50 118 LEU A C 1
ATOM 950 O O . LEU A 1 118 ? -10.011 0.382 9.183 1.00 94.50 118 LEU A O 1
ATOM 954 N N . ILE A 1 119 ? -10.534 -0.236 7.078 1.00 95.38 119 ILE A N 1
ATOM 955 C CA . ILE A 1 119 ? -9.631 -1.393 7.015 1.00 95.38 119 ILE A CA 1
ATOM 956 C C . ILE A 1 119 ? -8.175 -0.928 7.077 1.00 95.38 119 ILE A C 1
ATOM 958 O O . ILE A 1 119 ? -7.393 -1.437 7.880 1.00 95.38 119 ILE A O 1
ATOM 962 N N . ASN A 1 120 ? -7.815 0.089 6.293 1.00 93.56 120 ASN A N 1
ATOM 963 C CA . ASN A 1 120 ? -6.472 0.665 6.324 1.00 93.56 120 ASN A CA 1
ATOM 964 C C . ASN A 1 120 ? -6.132 1.203 7.728 1.00 93.56 120 ASN A C 1
ATOM 966 O O . ASN A 1 120 ? -5.076 0.906 8.294 1.00 93.56 120 ASN A O 1
ATOM 970 N N . ARG A 1 121 ? -7.067 1.929 8.356 1.00 92.06 121 ARG A N 1
ATOM 971 C CA . ARG A 1 121 ? -6.860 2.513 9.687 1.00 92.06 121 ARG A CA 1
ATOM 972 C C . ARG A 1 121 ? -6.655 1.455 10.772 1.00 92.06 121 ARG A C 1
ATOM 974 O O . ARG A 1 121 ? -5.744 1.620 11.584 1.00 92.06 121 ARG A O 1
ATOM 981 N N . ILE A 1 122 ? -7.426 0.362 10.781 1.00 92.69 122 ILE A N 1
ATOM 982 C CA . ILE A 1 122 ? -7.215 -0.714 11.766 1.00 92.69 122 ILE A CA 1
ATOM 983 C C . ILE A 1 122 ? -5.902 -1.467 11.522 1.00 92.69 122 ILE A C 1
ATOM 985 O O . ILE A 1 122 ? -5.231 -1.841 12.481 1.00 92.69 122 ILE A O 1
ATOM 989 N N . LEU A 1 123 ? -5.493 -1.663 10.264 1.00 90.94 123 LEU A N 1
ATOM 990 C CA . LEU A 1 123 ? -4.226 -2.322 9.938 1.00 90.94 123 LEU A CA 1
ATOM 991 C C . LEU A 1 123 ? -3.026 -1.493 10.413 1.00 90.94 123 LEU A C 1
ATOM 993 O O . LEU A 1 123 ? -2.115 -2.042 11.033 1.00 90.94 123 LEU A O 1
ATOM 997 N N . ARG A 1 124 ? -3.059 -0.168 10.219 1.00 88.06 124 ARG A N 1
ATOM 998 C CA . ARG A 1 124 ? -2.053 0.754 10.778 1.00 88.06 124 ARG A CA 1
ATOM 999 C C . ARG A 1 124 ? -2.054 0.730 12.306 1.00 88.06 124 ARG A C 1
ATOM 1001 O O . ARG A 1 124 ? -0.989 0.688 12.915 1.00 88.06 124 ARG A O 1
ATOM 1008 N N . MET A 1 125 ? -3.236 0.694 12.923 1.00 86.94 125 MET A N 1
ATOM 1009 C CA . MET A 1 125 ? -3.358 0.651 14.381 1.00 86.94 125 MET A CA 1
ATOM 1010 C C . MET A 1 125 ? -2.797 -0.646 14.976 1.00 86.94 125 MET A C 1
ATOM 1012 O O . MET A 1 125 ? -2.106 -0.600 15.988 1.00 86.94 125 MET A O 1
ATOM 1016 N N . LYS A 1 126 ? -3.000 -1.799 14.322 1.00 83.62 126 LYS A N 1
ATOM 1017 C CA . LYS A 1 126 ? -2.388 -3.075 14.737 1.00 83.62 126 LYS A CA 1
ATOM 1018 C C . LYS A 1 126 ? -0.862 -2.997 14.795 1.00 83.62 126 LYS A C 1
ATOM 1020 O O . LYS A 1 126 ? -0.266 -3.543 15.717 1.00 83.62 126 LYS A O 1
ATOM 1025 N N . LEU A 1 127 ? -0.237 -2.311 13.835 1.00 81.44 127 LEU A N 1
ATOM 1026 C CA . LEU A 1 127 ? 1.213 -2.101 13.837 1.00 81.44 127 LEU A CA 1
ATOM 1027 C C . LEU A 1 127 ? 1.663 -1.178 14.974 1.00 81.44 127 LEU A C 1
ATOM 1029 O O . LEU A 1 127 ? 2.729 -1.400 15.535 1.00 81.44 127 LEU A O 1
ATOM 1033 N N . ALA A 1 128 ? 0.875 -0.154 15.310 1.00 77.69 128 ALA A N 1
ATOM 1034 C CA . ALA A 1 128 ? 1.177 0.746 16.422 1.00 77.69 128 ALA A CA 1
ATOM 1035 C C . ALA A 1 128 ? 1.065 0.031 17.778 1.00 77.69 128 ALA A C 1
ATOM 1037 O O . ALA A 1 128 ? 1.981 0.123 18.588 1.00 77.69 128 ALA A O 1
ATOM 1038 N N . VAL A 1 129 ? -0.003 -0.747 17.985 1.00 73.75 129 VAL A N 1
ATOM 1039 C CA . VAL A 1 129 ? -0.190 -1.556 19.201 1.00 73.75 129 VAL A CA 1
ATOM 1040 C C . VAL A 1 129 ? 0.931 -2.584 19.350 1.00 73.75 129 VAL A C 1
ATOM 1042 O O . VAL A 1 129 ? 1.554 -2.644 20.399 1.00 73.75 129 VAL A O 1
ATOM 1045 N N . GLY A 1 130 ? 1.271 -3.325 18.289 1.00 68.75 130 GLY A N 1
ATOM 1046 C CA . GLY A 1 130 ? 2.352 -4.317 18.357 1.00 68.75 130 GLY A CA 1
ATOM 1047 C C . GLY A 1 130 ? 3.754 -3.730 18.579 1.00 68.75 130 GLY A C 1
ATOM 1048 O O . GLY A 1 130 ? 4.661 -4.466 18.953 1.00 68.75 130 GLY A O 1
ATOM 1049 N N . LYS A 1 131 ? 3.956 -2.424 18.346 1.00 59.84 131 LYS A N 1
ATOM 1050 C CA . LYS A 1 131 ? 5.209 -1.722 18.674 1.00 59.84 131 LYS A CA 1
ATOM 1051 C C . LYS A 1 131 ? 5.271 -1.266 20.132 1.00 59.84 131 LYS A C 1
ATOM 1053 O O . LYS A 1 131 ? 6.365 -1.227 20.678 1.00 59.84 131 LYS A O 1
ATOM 1058 N N . LEU A 1 132 ? 4.128 -0.953 20.748 1.00 54.56 132 LEU A N 1
ATOM 1059 C CA . LEU A 1 132 ? 4.053 -0.581 22.167 1.00 54.56 132 LEU A CA 1
ATOM 1060 C C . LEU A 1 132 ? 4.437 -1.738 23.100 1.00 54.56 132 LEU A C 1
ATOM 1062 O O . LEU A 1 132 ? 4.904 -1.486 24.199 1.00 54.56 132 LEU A O 1
ATOM 1066 N N . ASP A 1 133 ? 4.303 -2.990 22.654 1.00 44.50 133 ASP A N 1
ATOM 1067 C CA . ASP A 1 133 ? 4.724 -4.172 23.423 1.00 44.50 133 ASP A CA 1
ATOM 1068 C C . ASP A 1 133 ? 6.263 -4.361 23.483 1.00 44.50 133 ASP A C 1
ATOM 1070 O O . ASP A 1 133 ? 6.739 -5.302 24.121 1.00 44.50 133 ASP A O 1
ATOM 1074 N N . TYR A 1 134 ? 7.052 -3.501 22.818 1.00 37.53 134 TYR A N 1
ATOM 1075 C CA . TYR A 1 134 ? 8.521 -3.591 22.725 1.00 37.53 134 TYR A CA 1
ATOM 1076 C C . TYR A 1 134 ? 9.293 -2.395 23.323 1.00 37.53 134 TYR A C 1
ATOM 1078 O O . TYR A 1 134 ? 10.523 -2.374 23.220 1.00 37.53 134 TYR A O 1
ATOM 1086 N N . GLU A 1 135 ? 8.614 -1.435 23.958 1.00 34.31 135 GLU A N 1
ATOM 1087 C CA . GLU A 1 135 ? 9.228 -0.320 24.710 1.00 34.31 135 GLU A CA 1
ATOM 1088 C C . GLU A 1 135 ? 8.935 -0.422 26.213 1.00 34.31 135 GLU A C 1
ATOM 1090 O O . GLU A 1 135 ? 9.849 -0.088 27.004 1.00 34.31 135 GLU A O 1
#

Secondary structure (DSSP, 8-state):
-PPPPHHHHHHHHHHHHHHHHHHHHHHHHHHHHHHH--HHHHHHHHHHHHHHHHHHHHHHHHHHH---SS-TTS-HHHHHHHH-HHHHHHHHHHHHHHHHHHHHHHHHHHHHHHH-HHHHHHHHHHHHHHHHTT-

Radius of gyration: 24.43 Å; chains: 1; bounding box: 51×34×79 Å